Protein AF-A0A3D5PN15-F1 (afdb_monomer)

Secondary structure (DSSP, 8-state):
-EETTGGG-SSEEP---TTT---S-S-STTEEPPP-TTT---S--EE-----TT------TTS-B------SSSPP---------TT-B----SS--SS---S--PPTTPBPPTTTS------

Mean predicted aligned error: 7.65 Å

Structure (mmCIF, N/CA/C/O backbone):
data_AF-A0A3D5PN15-F1
#
_entry.id   AF-A0A3D5PN15-F1
#
loop_
_atom_site.group_PDB
_atom_site.id
_atom_site.type_symbol
_atom_site.label_atom_id
_atom_site.label_alt_id
_atom_site.label_comp_id
_atom_site.label_asym_id
_atom_site.label_entity_id
_atom_site.label_seq_id
_atom_site.pdbx_PDB_ins_code
_atom_site.Cartn_x
_atom_site.Cartn_y
_atom_site.Cartn_z
_atom_site.occupancy
_atom_site.B_iso_or_equiv
_atom_site.auth_seq_id
_atom_site.auth_comp_id
_atom_site.auth_asym_id
_atom_site.auth_atom_id
_atom_site.pdbx_PDB_model_num
ATOM 1 N N . ARG A 1 1 ? 6.879 -3.815 -10.569 1.00 88.50 1 ARG A N 1
ATOM 2 C CA . ARG A 1 1 ? 8.118 -4.488 -10.127 1.00 88.50 1 ARG A CA 1
ATOM 3 C C . ARG A 1 1 ? 8.008 -4.683 -8.638 1.00 88.50 1 ARG A C 1
ATOM 5 O O . A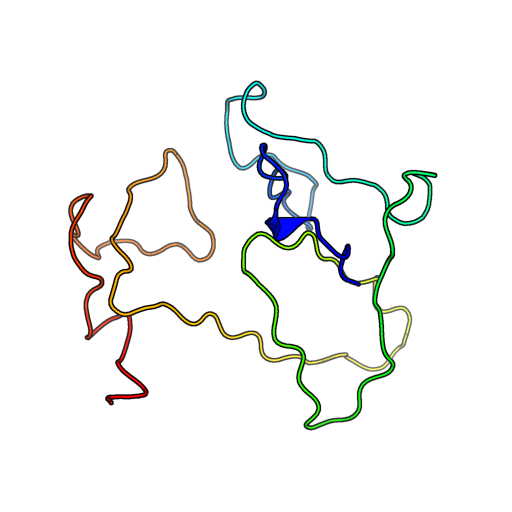RG A 1 1 ? 7.649 -3.724 -7.963 1.00 88.50 1 ARG A O 1
ATOM 12 N N . LEU A 1 2 ? 8.251 -5.894 -8.160 1.00 92.00 2 LEU A N 1
ATOM 13 C CA . LEU A 1 2 ? 8.190 -6.238 -6.746 1.00 92.00 2 LEU A CA 1
ATOM 14 C C . LEU A 1 2 ? 9.495 -6.908 -6.353 1.00 92.00 2 LEU A C 1
ATOM 16 O O . LEU A 1 2 ? 9.994 -7.755 -7.093 1.00 92.00 2 LEU A O 1
ATOM 20 N N . LEU A 1 3 ? 10.030 -6.537 -5.199 1.00 91.12 3 LEU A N 1
ATOM 21 C CA . LEU A 1 3 ? 11.214 -7.172 -4.650 1.00 91.12 3 LEU A CA 1
ATOM 22 C C . LEU A 1 3 ? 10.790 -8.378 -3.806 1.00 91.12 3 LEU A C 1
ATOM 24 O O . LEU A 1 3 ? 10.165 -8.231 -2.753 1.00 91.12 3 LEU A O 1
ATOM 28 N N . ALA A 1 4 ? 11.068 -9.589 -4.288 1.00 91.44 4 ALA A N 1
ATOM 29 C CA . ALA A 1 4 ? 10.626 -10.803 -3.615 1.00 91.44 4 ALA A CA 1
ATOM 30 C C . ALA A 1 4 ? 11.244 -10.907 -2.212 1.00 91.44 4 ALA A C 1
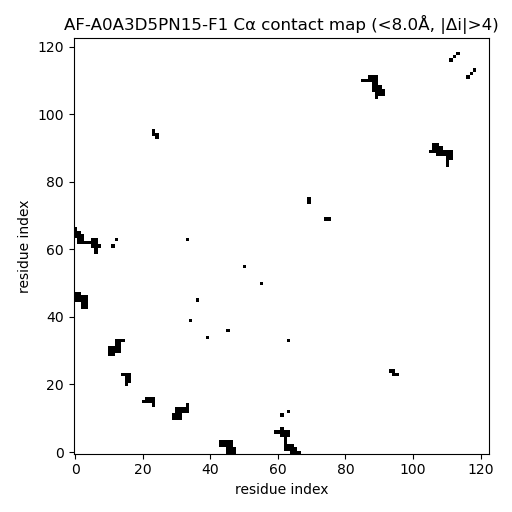ATOM 32 O O . ALA A 1 4 ? 12.449 -10.744 -2.040 1.00 91.44 4 ALA A O 1
ATOM 33 N N . GLY A 1 5 ? 10.406 -11.195 -1.213 1.00 91.00 5 GLY A N 1
ATOM 34 C CA . GLY A 1 5 ? 10.828 -11.369 0.181 1.00 91.00 5 GLY A CA 1
ATOM 35 C C . GLY A 1 5 ? 11.010 -10.076 0.981 1.00 91.00 5 GLY A C 1
ATOM 36 O O . GLY A 1 5 ? 11.153 -10.148 2.196 1.00 91.00 5 GLY A O 1
ATOM 37 N N . SER A 1 6 ? 10.930 -8.892 0.365 1.00 90.12 6 SER A N 1
ATOM 38 C CA . SER A 1 6 ? 11.218 -7.640 1.082 1.00 90.12 6 SER A CA 1
ATOM 39 C C . SER A 1 6 ? 10.216 -7.298 2.192 1.00 90.12 6 SER A C 1
ATOM 41 O O . SER A 1 6 ? 10.528 -6.537 3.097 1.00 90.12 6 SER A O 1
ATOM 43 N N . HIS A 1 7 ? 9.011 -7.869 2.153 1.00 92.25 7 HIS A N 1
ATOM 44 C CA . HIS A 1 7 ? 8.012 -7.724 3.217 1.00 92.25 7 HIS A CA 1
ATOM 45 C C . HIS A 1 7 ? 8.467 -8.327 4.559 1.00 92.25 7 HIS A C 1
ATOM 47 O O . HIS A 1 7 ? 7.881 -8.029 5.598 1.00 92.25 7 HIS A O 1
ATOM 53 N N . GLN A 1 8 ? 9.508 -9.168 4.539 1.00 91.75 8 GLN A N 1
ATOM 54 C CA . GLN A 1 8 ? 10.096 -9.806 5.718 1.00 91.75 8 GLN A CA 1
ATOM 55 C C . GLN A 1 8 ? 11.277 -9.021 6.299 1.00 91.75 8 GLN A C 1
ATOM 57 O O . GLN A 1 8 ? 11.808 -9.416 7.332 1.00 91.75 8 GLN A O 1
ATOM 62 N N . TRP A 1 9 ? 11.715 -7.935 5.653 1.00 88.69 9 TRP A N 1
ATOM 63 C CA . TRP A 1 9 ? 12.843 -7.141 6.137 1.00 88.69 9 TRP A CA 1
ATOM 64 C C . TRP A 1 9 ? 12.549 -6.521 7.502 1.00 88.69 9 TRP A C 1
ATOM 66 O O . TRP A 1 9 ? 11.427 -6.100 7.771 1.00 88.69 9 TRP A O 1
ATOM 76 N N . GLU A 1 10 ? 13.560 -6.454 8.368 1.00 87.06 10 GLU A N 1
ATOM 77 C CA . GLU A 1 10 ? 13.410 -5.909 9.723 1.00 87.06 10 GLU A CA 1
ATOM 78 C C . GLU A 1 10 ? 13.043 -4.424 9.698 1.00 87.06 10 GLU A C 1
ATOM 80 O O . GLU A 1 10 ? 12.126 -3.993 10.397 1.00 87.06 10 GLU A O 1
ATOM 85 N N . LYS A 1 11 ? 13.724 -3.654 8.842 1.00 84.00 11 LYS A N 1
ATOM 86 C CA . LYS A 1 11 ? 13.451 -2.233 8.634 1.00 84.00 11 LYS A CA 1
ATOM 87 C C . LYS A 1 11 ? 12.472 -2.024 7.489 1.00 84.00 11 LYS A C 1
ATOM 89 O O . LYS A 1 11 ? 12.520 -2.698 6.460 1.00 84.00 11 LYS A O 1
ATOM 94 N N . MET A 1 12 ? 11.583 -1.055 7.674 1.00 78.12 12 MET A N 1
ATOM 95 C CA . MET A 1 12 ? 10.694 -0.603 6.612 1.00 78.12 12 MET A CA 1
ATOM 96 C C . MET A 1 12 ? 11.473 0.262 5.619 1.00 78.12 12 MET A C 1
ATOM 98 O O . MET A 1 12 ? 12.388 0.997 5.990 1.00 78.12 12 MET A O 1
ATOM 102 N N . VAL A 1 13 ? 11.086 0.197 4.348 1.00 78.81 13 VAL A N 1
ATOM 103 C CA . VAL A 1 13 ? 11.635 1.084 3.317 1.00 78.81 13 VAL A CA 1
ATOM 104 C C . VAL A 1 13 ? 10.884 2.409 3.330 1.00 78.81 13 VAL A C 1
ATOM 106 O O . VAL A 1 13 ? 9.651 2.422 3.420 1.00 78.81 13 VAL A O 1
ATOM 109 N N . ARG A 1 14 ? 11.631 3.516 3.270 1.00 69.19 14 ARG A N 1
ATOM 110 C CA . ARG A 1 14 ? 11.080 4.875 3.333 1.00 69.19 14 ARG A CA 1
ATOM 111 C C . ARG A 1 14 ? 10.117 5.115 2.160 1.00 69.19 14 ARG A C 1
ATOM 113 O O . ARG A 1 14 ? 10.513 4.923 1.009 1.00 69.19 14 ARG A O 1
ATOM 120 N N . PRO A 1 15 ? 8.864 5.540 2.398 1.00 64.44 15 PRO A N 1
ATOM 121 C CA . PRO A 1 15 ? 8.001 5.992 1.316 1.00 64.44 15 PRO A CA 1
ATOM 122 C C . PRO A 1 15 ? 8.475 7.375 0.847 1.00 64.44 15 PRO A C 1
ATOM 124 O O . PRO A 1 15 ? 8.350 8.352 1.581 1.00 64.44 15 PRO A O 1
ATOM 127 N N . VAL A 1 16 ? 9.013 7.460 -0.368 1.00 61.47 16 VAL A N 1
ATOM 128 C CA . VAL A 1 16 ? 9.408 8.731 -1.002 1.00 61.47 16 VAL A CA 1
ATOM 129 C C . VAL A 1 16 ? 8.275 9.303 -1.857 1.00 61.47 16 VAL A C 1
ATOM 131 O O . VAL A 1 16 ? 7.473 8.561 -2.441 1.00 61.47 16 VAL A O 1
ATOM 134 N N . SER A 1 17 ? 8.183 10.633 -1.923 1.00 48.88 17 SER A N 1
ATOM 135 C CA . SER A 1 17 ? 7.300 11.330 -2.860 1.00 48.88 17 SER A CA 1
ATOM 136 C C . SER A 1 17 ? 7.808 11.152 -4.292 1.00 48.88 17 SER A C 1
ATOM 138 O O . SER A 1 17 ? 8.856 11.663 -4.663 1.00 48.88 17 SER A O 1
ATOM 140 N N . TRP A 1 18 ? 7.040 10.467 -5.141 1.00 48.50 18 TRP A N 1
ATOM 141 C CA . TRP A 1 18 ? 7.414 10.239 -6.545 1.00 48.50 18 TRP A CA 1
ATOM 142 C C . TRP A 1 18 ? 7.432 11.510 -7.417 1.00 48.50 18 TRP A C 1
ATOM 144 O O . TRP A 1 18 ? 7.872 11.437 -8.563 1.00 48.50 18 TRP A O 1
ATOM 154 N N . SER A 1 19 ? 6.907 12.649 -6.945 1.00 42.94 19 SER A N 1
ATOM 155 C CA . SER A 1 19 ? 6.838 13.888 -7.739 1.00 42.94 19 SER A CA 1
ATOM 156 C C . SER A 1 19 ? 8.087 14.760 -7.649 1.00 42.94 19 SER A C 1
ATOM 158 O O . SER A 1 19 ? 8.359 15.508 -8.584 1.00 42.94 19 SER A O 1
ATOM 160 N N . ASP A 1 20 ? 8.815 14.694 -6.539 1.00 45.78 20 ASP A N 1
ATOM 161 C CA . ASP A 1 20 ? 9.906 15.624 -6.226 1.00 45.78 20 ASP A CA 1
ATOM 162 C C . ASP A 1 20 ? 10.947 15.055 -5.252 1.00 45.78 20 ASP A C 1
ATOM 164 O O . ASP A 1 20 ? 11.818 15.799 -4.812 1.00 45.78 20 ASP A O 1
ATOM 168 N N . ASP A 1 21 ? 10.858 13.763 -4.914 1.00 50.88 21 ASP A N 1
ATOM 169 C CA . ASP A 1 21 ? 11.720 13.094 -3.930 1.00 50.88 21 ASP A CA 1
ATOM 170 C C . ASP A 1 21 ? 11.699 13.775 -2.547 1.00 50.88 21 ASP A C 1
ATOM 172 O O . ASP A 1 21 ? 12.613 13.619 -1.743 1.00 50.88 21 ASP A O 1
ATOM 176 N N . SER A 1 22 ? 10.646 14.558 -2.262 1.00 48.09 22 SER A N 1
ATOM 177 C CA . SER A 1 22 ? 10.509 15.263 -0.992 1.00 48.09 22 SER A CA 1
ATOM 178 C C . SER A 1 22 ? 10.072 14.331 0.138 1.00 48.09 22 SER A C 1
ATOM 180 O O . SER A 1 22 ? 9.317 13.364 -0.038 1.00 48.09 22 SER A O 1
ATOM 182 N N . ASP A 1 23 ? 10.574 14.653 1.323 1.00 51.97 23 ASP A N 1
ATOM 183 C CA . ASP A 1 23 ? 10.475 13.832 2.517 1.00 51.97 23 ASP A CA 1
ATOM 184 C C . ASP A 1 23 ? 9.100 13.921 3.192 1.00 51.97 23 ASP A C 1
ATOM 186 O O . ASP A 1 23 ? 8.570 15.004 3.436 1.00 51.97 23 ASP A O 1
ATOM 190 N N . PHE A 1 24 ? 8.534 12.766 3.564 1.00 50.94 24 PHE A N 1
ATOM 191 C CA . PHE A 1 24 ? 7.303 12.698 4.369 1.00 50.94 24 PHE A CA 1
ATOM 192 C C . PHE A 1 24 ? 7.551 12.657 5.889 1.00 50.94 24 PHE A C 1
ATOM 194 O O . PHE A 1 24 ? 6.609 12.884 6.650 1.00 50.94 24 PHE A O 1
ATOM 201 N N . TYR A 1 25 ? 8.774 12.351 6.347 1.00 52.28 25 TYR A N 1
ATOM 202 C CA . TYR A 1 25 ? 9.083 12.089 7.762 1.00 52.28 25 TYR A CA 1
ATOM 203 C C . TYR A 1 25 ? 10.466 12.635 8.171 1.00 52.28 25 TYR A C 1
ATOM 205 O O . TYR A 1 25 ? 11.438 12.419 7.447 1.00 52.28 25 TYR A O 1
ATOM 213 N N . ASP A 1 26 ? 10.525 13.274 9.349 1.00 50.81 26 ASP A N 1
ATOM 214 C CA . ASP A 1 26 ? 11.661 14.029 9.931 1.00 50.81 26 ASP A CA 1
ATOM 215 C C . ASP A 1 26 ? 12.788 13.174 10.561 1.00 50.81 26 ASP A C 1
ATOM 217 O O . ASP A 1 26 ? 13.756 13.728 11.077 1.00 50.81 26 ASP A O 1
ATOM 221 N N . SER A 1 27 ? 12.684 11.838 10.584 1.00 53.66 27 SER A N 1
ATOM 222 C CA . SER A 1 27 ? 13.678 10.977 11.250 1.00 53.66 27 SER A CA 1
ATOM 223 C C . SER A 1 27 ? 14.287 9.926 10.318 1.00 53.66 27 SER A C 1
ATOM 225 O O . SER A 1 27 ? 13.597 9.033 9.824 1.00 53.66 27 SER A O 1
ATOM 227 N N . ASP A 1 28 ? 15.606 10.011 10.125 1.00 53.91 28 ASP A N 1
ATOM 228 C CA . ASP A 1 28 ? 16.399 9.136 9.246 1.00 53.91 28 ASP A CA 1
ATOM 229 C C . ASP A 1 28 ? 16.762 7.769 9.869 1.00 53.91 28 ASP A C 1
ATOM 231 O O . ASP A 1 28 ? 17.167 6.854 9.157 1.00 53.91 28 ASP A O 1
ATOM 235 N N . GLU A 1 29 ? 16.618 7.578 11.187 1.00 55.38 29 GLU A N 1
ATOM 236 C CA . GLU A 1 29 ? 17.188 6.398 11.874 1.00 55.38 29 GLU A CA 1
ATOM 237 C C . GLU A 1 29 ? 16.409 5.076 11.663 1.00 55.38 29 GLU A C 1
ATOM 239 O O . GLU A 1 29 ? 16.994 3.981 11.711 1.00 55.38 29 GLU A O 1
ATOM 244 N N . ASP A 1 30 ? 15.113 5.152 11.348 1.00 60.88 30 ASP A N 1
ATOM 245 C CA . ASP A 1 30 ? 14.214 3.984 11.313 1.00 60.88 30 ASP A CA 1
ATOM 246 C C . ASP A 1 30 ? 13.985 3.384 9.917 1.00 60.88 30 ASP A C 1
ATOM 248 O O . ASP A 1 30 ? 13.355 2.329 9.790 1.00 60.88 30 ASP A O 1
ATOM 252 N N . TRP A 1 31 ? 14.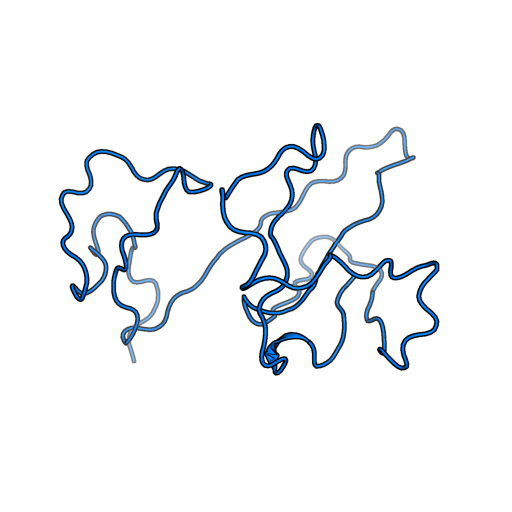495 4.020 8.861 1.00 66.75 31 TRP A N 1
ATOM 253 C CA . TRP A 1 31 ? 14.149 3.664 7.485 1.00 66.75 31 TRP A CA 1
ATOM 254 C C . TRP A 1 31 ? 15.353 3.187 6.682 1.00 66.75 31 TRP A C 1
ATOM 256 O O . TRP A 1 31 ? 16.458 3.711 6.793 1.00 66.75 31 TRP A O 1
ATOM 266 N N . SER A 1 32 ? 15.130 2.189 5.831 1.00 71.00 32 SER A N 1
ATOM 267 C CA . SER A 1 32 ? 16.075 1.845 4.769 1.00 71.00 32 SER A CA 1
ATOM 268 C C . SER A 1 32 ? 15.801 2.697 3.531 1.00 71.00 32 SER A C 1
ATOM 270 O O . SER A 1 32 ? 14.640 2.997 3.223 1.00 71.00 32 SER A O 1
ATOM 272 N N . SER A 1 33 ? 16.864 3.064 2.811 1.00 70.50 33 SER A N 1
ATOM 273 C CA . SER A 1 33 ? 16.756 3.703 1.499 1.00 70.50 33 SER A CA 1
ATOM 274 C C . SER A 1 33 ? 15.978 2.814 0.530 1.00 70.50 33 SER A C 1
ATOM 276 O O . SER A 1 33 ? 15.958 1.587 0.660 1.00 70.50 33 SER A O 1
ATOM 278 N N . VAL A 1 34 ? 15.316 3.441 -0.443 1.00 71.62 34 VAL A N 1
ATOM 279 C CA . VAL A 1 34 ? 14.676 2.711 -1.538 1.00 71.62 34 VAL A CA 1
ATOM 280 C C . VAL A 1 34 ? 15.785 2.056 -2.367 1.00 7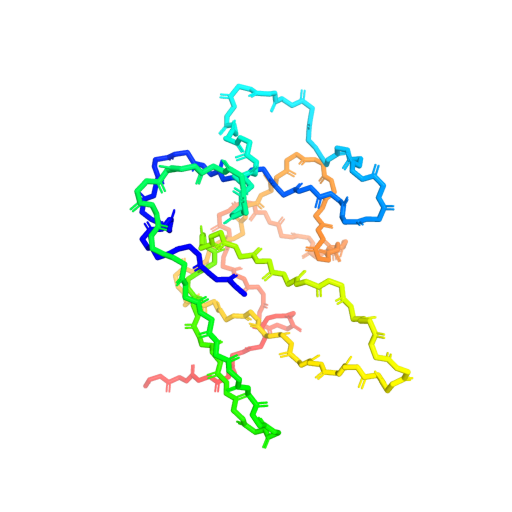1.62 34 VAL A C 1
ATOM 282 O O . VAL A 1 34 ? 16.609 2.786 -2.916 1.00 71.62 34 VAL A O 1
ATOM 285 N N . PRO A 1 35 ? 15.844 0.714 -2.456 1.00 73.00 35 PRO A N 1
ATOM 286 C CA . PRO A 1 35 ? 16.838 0.043 -3.286 1.00 73.00 35 PRO A CA 1
ATOM 287 C C . PRO A 1 35 ? 16.611 0.411 -4.748 1.00 73.00 35 PRO A C 1
ATOM 289 O O . PRO A 1 35 ? 15.457 0.432 -5.192 1.00 73.00 35 PRO A O 1
ATOM 292 N N . ASP A 1 36 ? 17.682 0.642 -5.502 1.00 74.50 36 ASP A N 1
ATOM 293 C CA . ASP A 1 36 ? 17.562 0.805 -6.947 1.00 74.50 36 ASP A CA 1
ATOM 294 C C . ASP A 1 36 ? 17.545 -0.583 -7.602 1.00 74.50 36 ASP A C 1
ATOM 296 O O . ASP A 1 36 ? 18.578 -1.249 -7.683 1.00 74.50 36 ASP A O 1
ATOM 300 N N . PRO A 1 37 ? 16.392 -1.047 -8.112 1.00 68.94 37 PRO A N 1
ATOM 301 C CA . PRO A 1 37 ? 16.286 -2.378 -8.691 1.00 68.94 37 PRO A CA 1
ATOM 302 C C . PRO A 1 37 ? 17.102 -2.557 -9.985 1.00 68.94 37 PRO A C 1
ATOM 304 O O . PRO A 1 37 ? 17.174 -3.680 -10.481 1.00 68.94 37 PRO A O 1
ATOM 307 N N . ASP A 1 38 ? 17.644 -1.485 -10.572 1.00 70.00 38 ASP A N 1
ATOM 308 C CA . ASP A 1 38 ? 18.445 -1.522 -11.800 1.00 70.00 38 ASP A CA 1
ATOM 309 C C . ASP A 1 38 ? 19.958 -1.346 -11.556 1.00 70.00 38 ASP A C 1
ATOM 311 O O . ASP A 1 38 ? 20.742 -1.735 -12.424 1.00 70.00 38 ASP A O 1
ATOM 315 N N . SER A 1 39 ? 20.384 -0.815 -10.401 1.00 67.69 39 SER A N 1
ATOM 316 C CA . SER A 1 39 ? 21.809 -0.610 -10.073 1.00 67.69 39 SER A CA 1
ATOM 317 C C . SER A 1 39 ? 22.305 -1.380 -8.848 1.00 67.69 39 SER A C 1
ATOM 319 O O . SER A 1 39 ? 23.490 -1.719 -8.785 1.00 67.69 39 SER A O 1
ATOM 321 N N . ASP A 1 40 ? 21.423 -1.740 -7.911 1.00 61.31 40 ASP A N 1
ATOM 322 C CA . ASP A 1 40 ? 21.809 -2.558 -6.771 1.00 61.31 40 ASP A CA 1
ATOM 323 C C . ASP A 1 40 ? 21.894 -4.029 -7.181 1.00 61.31 40 ASP A C 1
ATOM 325 O O . ASP A 1 40 ? 20.895 -4.742 -7.281 1.00 61.31 40 ASP A O 1
ATOM 329 N N . HIS A 1 41 ? 23.125 -4.534 -7.285 1.00 51.50 41 HIS A N 1
ATOM 330 C CA . HIS A 1 41 ? 23.463 -5.964 -7.328 1.00 51.50 41 HIS A CA 1
ATOM 331 C C . HIS A 1 41 ? 23.098 -6.724 -6.035 1.00 51.50 41 HIS A C 1
ATOM 333 O O . HIS A 1 41 ? 23.664 -7.780 -5.744 1.00 51.50 41 HIS A O 1
ATOM 339 N N . THR A 1 42 ? 22.175 -6.200 -5.224 1.00 55.47 42 THR A N 1
ATOM 340 C CA . THR A 1 42 ? 21.609 -6.959 -4.112 1.00 55.47 42 THR A CA 1
ATOM 341 C C . THR A 1 42 ? 21.027 -8.254 -4.680 1.00 55.47 42 THR A C 1
ATOM 343 O O . THR A 1 42 ? 20.427 -8.254 -5.752 1.00 55.47 42 THR A O 1
ATOM 346 N N . ASN A 1 43 ? 21.206 -9.379 -3.981 1.00 58.06 43 ASN A N 1
ATOM 347 C CA . ASN A 1 43 ? 20.708 -10.721 -4.350 1.00 58.06 43 ASN A CA 1
ATOM 348 C C . ASN A 1 43 ? 19.164 -10.821 -4.417 1.00 58.06 43 ASN A C 1
ATOM 350 O O . ASN A 1 43 ? 18.568 -11.884 -4.236 1.00 58.06 43 ASN A O 1
ATOM 354 N N . SER A 1 44 ? 18.491 -9.700 -4.617 1.00 72.38 44 SER A N 1
ATOM 355 C CA . SER A 1 44 ? 17.067 -9.523 -4.513 1.00 72.38 44 SER A CA 1
ATOM 356 C C . SER A 1 44 ? 16.411 -9.911 -5.833 1.00 72.38 44 SER A C 1
ATOM 358 O O . SER A 1 44 ? 16.607 -9.288 -6.875 1.00 72.38 44 SER A O 1
ATOM 360 N N . ARG A 1 45 ? 15.590 -10.960 -5.799 1.00 87.50 45 ARG A N 1
ATOM 361 C CA . ARG A 1 45 ? 14.835 -11.409 -6.970 1.00 87.50 45 ARG A CA 1
ATOM 362 C C . ARG A 1 45 ? 13.708 -10.423 -7.275 1.00 87.50 45 ARG A C 1
ATOM 364 O O . ARG A 1 45 ? 12.758 -10.302 -6.503 1.00 87.50 45 ARG A O 1
ATOM 371 N N . ILE A 1 46 ? 13.779 -9.768 -8.430 1.00 89.94 46 ILE A N 1
ATOM 372 C CA . ILE A 1 46 ? 12.719 -8.879 -8.917 1.00 89.94 46 ILE A CA 1
ATOM 373 C C . ILE A 1 46 ? 11.660 -9.702 -9.648 1.00 89.94 46 ILE A C 1
ATOM 375 O O . ILE A 1 46 ? 11.973 -10.512 -10.519 1.00 89.94 46 ILE A O 1
ATOM 379 N N . LEU A 1 47 ? 10.397 -9.473 -9.298 1.00 92.19 47 LEU A N 1
ATOM 380 C CA . LEU A 1 47 ? 9.238 -10.039 -9.974 1.00 92.19 47 LEU A CA 1
ATOM 381 C C . LEU A 1 47 ? 8.511 -8.955 -10.777 1.00 92.19 47 LEU A C 1
ATOM 383 O O . LEU A 1 47 ? 8.194 -7.868 -10.273 1.00 92.19 47 LEU A O 1
ATOM 387 N N . GLU A 1 48 ? 8.251 -9.256 -12.044 1.00 92.81 48 GLU A N 1
ATOM 388 C CA . GLU A 1 48 ? 7.481 -8.425 -12.960 1.00 92.81 48 GLU A CA 1
ATOM 389 C C . GLU A 1 48 ? 6.819 -9.283 -14.040 1.00 92.81 48 GLU A C 1
ATOM 391 O O . GLU A 1 48 ? 7.339 -10.333 -14.414 1.00 92.81 48 GLU A O 1
ATOM 396 N N . TRP A 1 49 ? 5.666 -8.827 -14.525 1.00 93.00 49 TRP A N 1
ATOM 397 C CA . TRP A 1 49 ? 4.863 -9.529 -15.519 1.00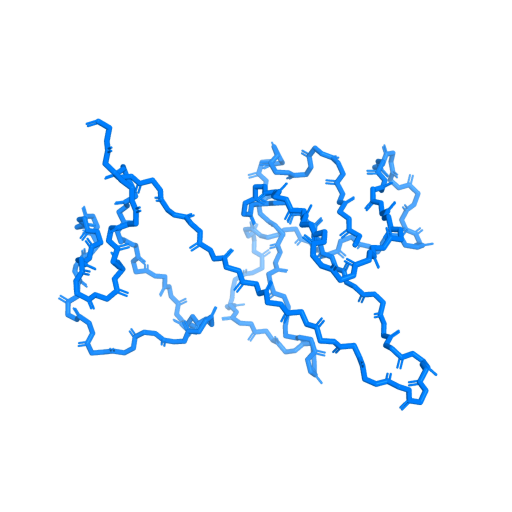 93.00 49 TRP A CA 1
ATOM 398 C C . TRP A 1 49 ? 4.308 -8.533 -16.533 1.00 93.00 49 TRP A C 1
ATOM 400 O O . TRP A 1 49 ? 4.001 -7.388 -16.183 1.00 93.00 49 TRP A O 1
ATOM 410 N N . ALA A 1 50 ? 4.157 -8.984 -17.778 1.00 93.31 50 ALA A N 1
ATOM 411 C CA . ALA A 1 50 ? 3.226 -8.354 -18.701 1.00 93.31 50 ALA A CA 1
ATOM 412 C C . ALA A 1 50 ? 1.805 -8.650 -18.204 1.00 93.31 50 ALA A C 1
ATOM 414 O O . ALA A 1 50 ? 1.522 -9.785 -17.831 1.00 93.31 50 ALA A O 1
ATOM 415 N N . MET A 1 51 ? 0.956 -7.626 -18.149 1.00 93.81 51 MET A N 1
ATOM 416 C CA . MET A 1 51 ? -0.406 -7.736 -17.624 1.00 93.81 51 MET A CA 1
ATOM 417 C C . MET A 1 51 ? -1.419 -7.347 -18.691 1.00 93.81 51 MET A C 1
ATOM 419 O O . MET A 1 51 ? -1.228 -6.342 -19.384 1.00 93.81 51 MET A O 1
ATOM 423 N N . GLU A 1 52 ? -2.506 -8.104 -18.772 1.00 95.50 52 GLU A N 1
ATOM 424 C CA . GLU A 1 52 ? -3.667 -7.807 -19.604 1.00 95.50 52 GLU A CA 1
ATOM 425 C C . GLU A 1 52 ? -4.788 -7.144 -18.780 1.00 95.50 52 GLU A C 1
ATOM 427 O O . GLU A 1 52 ? -4.811 -7.233 -17.547 1.00 95.50 52 GLU A O 1
ATOM 432 N N . PRO A 1 53 ? -5.735 -6.425 -19.415 1.00 95.69 53 PRO A N 1
ATOM 433 C CA . PRO A 1 53 ? -6.897 -5.893 -18.711 1.00 95.69 53 PRO A CA 1
ATOM 434 C C . PRO A 1 53 ? -7.690 -7.001 -18.002 1.00 95.69 53 PRO A C 1
ATOM 436 O O . PRO A 1 53 ? -8.243 -7.884 -18.649 1.00 95.69 53 PRO A O 1
ATOM 439 N N . GLY A 1 54 ? -7.786 -6.911 -16.675 1.00 96.19 54 GLY A N 1
ATOM 440 C CA . GLY A 1 54 ? -8.453 -7.909 -15.830 1.00 96.19 54 GLY A CA 1
ATOM 441 C C . GLY A 1 54 ? -7.486 -8.710 -14.959 1.00 96.19 54 GLY A C 1
ATOM 442 O O . GLY A 1 54 ? -7.901 -9.206 -13.912 1.00 96.19 54 GLY A O 1
ATOM 443 N N . ASP A 1 55 ? -6.202 -8.755 -15.320 1.00 97.38 55 ASP A N 1
ATOM 444 C CA . ASP A 1 55 ? -5.180 -9.356 -14.473 1.00 97.38 55 ASP A CA 1
ATOM 445 C C . ASP A 1 55 ? -4.969 -8.538 -13.197 1.00 97.38 55 ASP A C 1
ATOM 447 O O . ASP A 1 55 ? -5.057 -7.304 -13.177 1.00 97.38 55 ASP A O 1
ATOM 451 N N . LEU A 1 56 ? -4.619 -9.241 -12.122 1.00 96.56 56 LEU A N 1
ATOM 452 C CA . LEU A 1 56 ? -4.338 -8.649 -10.824 1.00 96.56 56 LEU A CA 1
ATOM 453 C C . LEU A 1 56 ? -3.073 -9.240 -10.202 1.00 96.56 56 LEU A C 1
ATOM 455 O O . LEU A 1 56 ? -2.730 -10.402 -10.405 1.00 96.56 56 LEU A O 1
ATOM 459 N N . VAL A 1 57 ? -2.387 -8.416 -9.413 1.00 95.81 57 VAL A N 1
ATOM 460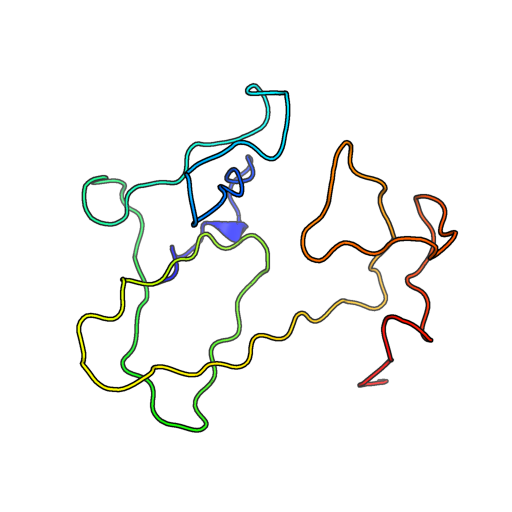 C CA . VAL A 1 57 ? -1.290 -8.844 -8.542 1.00 95.81 57 VAL A CA 1
ATOM 461 C C . VAL A 1 57 ? -1.664 -8.452 -7.123 1.00 95.81 57 VAL A C 1
ATOM 463 O O . VAL A 1 57 ? -1.884 -7.274 -6.842 1.00 95.81 57 VAL A O 1
ATOM 466 N N . LEU A 1 58 ? -1.726 -9.442 -6.234 1.00 95.75 58 LEU A N 1
ATOM 467 C CA . LEU A 1 58 ? -1.877 -9.235 -4.797 1.00 95.75 58 LEU A CA 1
ATOM 468 C C . LEU A 1 58 ? -0.509 -9.397 -4.141 1.00 95.75 58 LEU A C 1
ATOM 470 O O . LEU A 1 58 ? 0.225 -10.338 -4.442 1.00 95.75 58 LEU A O 1
ATOM 474 N N . PHE A 1 59 ? -0.168 -8.478 -3.247 1.00 95.62 59 PHE A N 1
ATOM 475 C CA . PHE A 1 59 ? 1.096 -8.502 -2.527 1.00 95.62 59 PHE A CA 1
ATOM 476 C C . PHE A 1 59 ? 0.948 -7.861 -1.145 1.00 95.62 59 PHE A C 1
ATOM 478 O O . PHE A 1 59 ? 0.025 -7.082 -0.905 1.00 95.62 59 PHE A O 1
ATOM 485 N N . ASP A 1 60 ? 1.863 -8.204 -0.240 1.00 94.44 60 ASP A N 1
ATOM 486 C CA . ASP A 1 60 ? 1.883 -7.679 1.125 1.00 94.44 60 ASP A CA 1
ATOM 487 C C . ASP A 1 60 ? 2.233 -6.183 1.139 1.00 94.44 60 ASP A C 1
ATOM 489 O O . ASP A 1 60 ? 3.135 -5.758 0.413 1.00 94.44 60 ASP A O 1
ATOM 493 N N . TYR A 1 61 ? 1.575 -5.398 1.997 1.00 90.12 61 TYR A N 1
ATOM 494 C CA . TYR A 1 61 ? 1.774 -3.947 2.117 1.00 90.12 61 TYR A CA 1
ATOM 495 C C . TYR A 1 61 ? 3.244 -3.527 2.300 1.00 90.12 61 TYR A C 1
ATOM 497 O O . TYR A 1 61 ? 3.644 -2.471 1.814 1.00 90.12 61 TYR A O 1
ATOM 505 N N . ARG A 1 62 ? 4.062 -4.347 2.971 1.00 90.12 62 ARG A N 1
ATOM 506 C CA . ARG A 1 62 ? 5.488 -4.088 3.232 1.00 90.12 62 ARG A CA 1
ATOM 507 C C . ARG A 1 62 ? 6.393 -4.443 2.050 1.00 90.12 62 ARG A C 1
ATOM 509 O O . ARG A 1 62 ? 7.606 -4.261 2.123 1.00 90.12 62 ARG A O 1
ATOM 516 N N . THR A 1 63 ? 5.840 -4.982 0.967 1.00 92.12 63 THR A N 1
ATOM 517 C CA . THR A 1 63 ? 6.627 -5.334 -0.217 1.00 92.12 63 THR A CA 1
ATOM 518 C C . THR A 1 63 ? 7.118 -4.061 -0.892 1.00 92.12 63 THR A C 1
ATOM 520 O O . THR A 1 63 ? 6.331 -3.178 -1.230 1.00 92.12 63 THR A O 1
ATOM 523 N N . VAL A 1 64 ? 8.420 -3.982 -1.141 1.00 89.31 64 VAL A N 1
ATOM 524 C CA . VAL A 1 64 ? 9.052 -2.908 -1.895 1.00 89.31 64 VAL A CA 1
ATOM 525 C C . VAL A 1 64 ? 8.636 -3.091 -3.338 1.00 89.31 64 VAL A C 1
ATOM 527 O O . VAL A 1 64 ? 8.844 -4.149 -3.942 1.00 89.31 64 VAL A O 1
ATOM 530 N N . HIS A 1 65 ? 7.996 -2.069 -3.883 1.00 90.00 65 HIS A N 1
ATOM 531 C CA . HIS A 1 65 ? 7.459 -2.123 -5.224 1.00 90.00 65 HIS A CA 1
ATOM 532 C C . HIS A 1 65 ? 7.542 -0.763 -5.899 1.00 90.00 65 HIS A C 1
ATOM 534 O O . HIS A 1 65 ? 7.513 0.289 -5.268 1.00 90.00 65 HIS A O 1
ATOM 540 N N . GLY A 1 66 ? 7.626 -0.812 -7.220 1.00 87.81 66 GLY A N 1
ATOM 541 C CA . GLY A 1 66 ? 7.698 0.367 -8.063 1.00 87.81 66 GLY A CA 1
ATOM 542 C C . GLY A 1 66 ? 7.281 0.046 -9.488 1.00 87.81 66 GLY A C 1
ATOM 543 O O . GLY A 1 66 ? 7.155 -1.120 -9.893 1.00 87.81 66 GLY A O 1
ATOM 544 N N . ALA A 1 67 ? 7.060 1.093 -10.271 1.00 86.88 67 ALA A N 1
ATOM 545 C CA . ALA A 1 67 ? 6.738 0.984 -11.682 1.00 86.88 67 ALA A CA 1
ATOM 546 C C . ALA A 1 67 ? 7.645 1.905 -12.494 1.00 86.88 67 ALA A C 1
ATOM 548 O O . ALA A 1 67 ? 7.918 3.027 -12.082 1.00 86.88 67 ALA A O 1
ATOM 549 N N . ARG A 1 68 ? 8.067 1.442 -13.675 1.00 85.81 68 ARG A N 1
ATOM 550 C CA . ARG A 1 68 ? 8.769 2.298 -14.636 1.00 85.81 68 ARG A CA 1
ATOM 551 C C . ARG A 1 68 ? 7.828 3.393 -15.146 1.00 85.81 68 ARG A C 1
ATOM 553 O O . ARG A 1 68 ? 6.608 3.180 -15.217 1.00 85.81 68 ARG A O 1
ATOM 560 N N . GLY A 1 69 ? 8.409 4.531 -15.525 1.00 87.12 69 GLY A N 1
ATOM 561 C CA . GLY A 1 69 ? 7.704 5.598 -16.230 1.00 87.12 69 GLY A CA 1
ATOM 562 C C . GLY A 1 69 ? 7.058 5.082 -17.519 1.00 87.12 69 GLY A C 1
ATOM 563 O O . GLY A 1 69 ? 7.573 4.173 -18.171 1.00 87.12 69 GLY A O 1
ATOM 564 N N . ASN A 1 70 ? 5.900 5.637 -17.875 1.00 89.75 70 ASN A N 1
ATOM 565 C CA . ASN A 1 70 ? 5.220 5.274 -19.113 1.00 89.75 70 ASN A CA 1
ATOM 566 C C . ASN A 1 70 ? 5.801 6.079 -20.282 1.00 89.75 70 ASN A C 1
ATOM 568 O O . ASN A 1 70 ? 5.506 7.263 -20.409 1.00 89.75 70 ASN A O 1
ATOM 572 N N . LEU A 1 71 ? 6.598 5.428 -21.130 1.00 91.12 71 LEU A N 1
ATOM 573 C CA . LEU A 1 71 ? 7.210 6.048 -22.313 1.00 91.12 71 LEU A CA 1
ATOM 574 C C . LEU A 1 71 ? 6.305 6.008 -23.557 1.00 91.12 71 LEU A C 1
ATOM 576 O O . LEU A 1 71 ? 6.654 6.562 -24.596 1.00 91.12 71 LEU A O 1
ATOM 580 N N . ASN A 1 72 ? 5.145 5.353 -23.470 1.00 90.25 72 ASN A N 1
ATOM 581 C CA . ASN A 1 72 ? 4.208 5.245 -24.583 1.00 90.25 72 ASN A CA 1
ATOM 582 C C . ASN A 1 72 ? 3.284 6.468 -24.660 1.00 90.25 72 ASN A C 1
ATOM 584 O O . ASN A 1 72 ? 2.877 7.020 -23.640 1.00 90.25 72 ASN A O 1
ATOM 588 N N . ALA A 1 73 ? 2.844 6.812 -25.875 1.00 93.00 73 ALA A N 1
ATOM 589 C CA . ALA A 1 73 ? 1.832 7.854 -26.093 1.00 93.00 73 ALA A CA 1
ATOM 590 C C . ALA A 1 73 ? 0.451 7.488 -25.505 1.00 93.00 73 ALA A C 1
ATOM 592 O O . ALA A 1 73 ? -0.367 8.358 -25.208 1.00 93.00 73 ALA A O 1
ATOM 593 N N . SER A 1 74 ? 0.186 6.190 -25.327 1.00 93.81 74 SER A N 1
ATOM 594 C CA . SER A 1 74 ? -1.054 5.689 -24.729 1.00 93.81 74 SER A CA 1
ATOM 595 C C . SER A 1 74 ? -0.992 5.716 -23.203 1.00 93.81 74 SER A C 1
ATOM 597 O O . SER A 1 74 ? 0.035 5.408 -22.599 1.00 93.81 74 SER A O 1
ATOM 599 N N . ARG A 1 75 ? -2.115 6.043 -22.556 1.00 92.25 75 ARG A N 1
ATOM 600 C CA . ARG A 1 75 ? -2.212 6.080 -21.089 1.00 92.25 75 ARG A CA 1
ATOM 601 C C . ARG A 1 75 ? -2.271 4.671 -20.499 1.00 92.25 75 ARG A C 1
ATOM 603 O O . ARG A 1 75 ? -3.106 3.871 -20.907 1.00 92.25 75 ARG A O 1
ATOM 610 N N . ARG A 1 76 ? -1.487 4.423 -19.447 1.00 91.88 76 ARG A N 1
ATOM 611 C CA . ARG A 1 76 ? -1.673 3.273 -18.550 1.00 91.88 76 ARG A CA 1
ATOM 612 C C . ARG A 1 76 ? -2.660 3.638 -17.440 1.00 91.88 76 ARG A C 1
ATOM 614 O O . ARG A 1 76 ? -2.473 4.649 -16.766 1.00 91.88 76 ARG A O 1
ATOM 621 N N . ARG A 1 77 ? -3.686 2.813 -17.229 1.00 93.12 77 ARG A N 1
ATOM 622 C CA . ARG A 1 77 ? -4.639 2.937 -16.114 1.00 93.12 77 ARG A CA 1
ATOM 623 C C . ARG A 1 77 ? -4.545 1.693 -15.239 1.00 93.12 77 ARG A C 1
ATOM 625 O O . ARG A 1 77 ? -4.428 0.596 -15.767 1.00 93.12 77 ARG A O 1
ATOM 632 N N . ALA A 1 78 ? -4.590 1.880 -13.927 1.00 93.62 78 ALA A N 1
ATOM 633 C CA . ALA A 1 78 ? -4.621 0.800 -12.949 1.00 93.62 78 ALA A CA 1
ATOM 634 C C . ALA A 1 78 ? -5.543 1.198 -11.793 1.00 93.62 78 ALA A C 1
ATOM 636 O O . ALA A 1 78 ? -5.631 2.381 -11.456 1.00 93.62 78 ALA A O 1
ATOM 637 N N . LEU A 1 79 ? -6.206 0.209 -11.196 1.00 94.44 79 LEU A N 1
ATOM 638 C CA . LEU A 1 79 ? -6.919 0.346 -9.931 1.00 94.44 79 LEU A CA 1
ATOM 639 C C . LEU A 1 79 ? -6.058 -0.297 -8.842 1.00 94.44 79 LEU A C 1
ATOM 641 O O . LEU A 1 79 ? -5.639 -1.440 -8.991 1.00 94.44 79 LEU A O 1
ATOM 645 N N . SER A 1 80 ? -5.791 0.438 -7.766 1.00 92.50 80 SER A N 1
ATOM 646 C CA . SER A 1 80 ? -5.086 -0.086 -6.595 1.00 92.50 80 SER A CA 1
ATOM 647 C C . SER A 1 80 ? -6.029 -0.061 -5.404 1.00 92.50 80 SER A C 1
ATOM 649 O O . SER A 1 80 ? -6.608 0.981 -5.096 1.00 92.50 80 SER A O 1
ATOM 651 N N . LEU A 1 81 ? 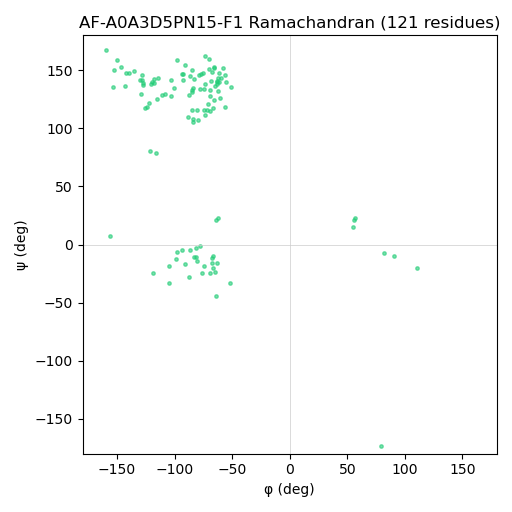-6.197 -1.215 -4.763 1.00 93.31 81 LEU A N 1
ATOM 652 C CA . LEU A 1 81 ? -7.055 -1.400 -3.599 1.00 93.31 81 LEU A CA 1
ATOM 653 C C . LEU A 1 81 ? -6.197 -1.869 -2.427 1.00 93.31 81 LEU A C 1
ATOM 655 O O . LEU A 1 81 ? -5.312 -2.706 -2.597 1.00 93.31 81 LEU A O 1
ATOM 659 N N . ARG A 1 82 ? -6.476 -1.349 -1.232 1.00 92.75 82 ARG A N 1
ATOM 660 C CA . ARG A 1 82 ? -5.841 -1.782 0.017 1.00 92.75 82 ARG A CA 1
ATOM 661 C C . ARG A 1 82 ? -6.882 -2.498 0.863 1.00 92.75 82 ARG A C 1
ATOM 663 O O . ARG A 1 82 ? -7.965 -1.965 1.076 1.00 92.75 82 ARG A O 1
ATOM 670 N N . TRP A 1 83 ? -6.535 -3.696 1.309 1.00 93.38 83 TRP A N 1
ATOM 671 C CA . TRP A 1 83 ? -7.397 -4.574 2.090 1.00 93.38 83 TRP A CA 1
ATOM 672 C C . TRP A 1 83 ? -6.792 -4.723 3.479 1.00 93.38 83 TRP A C 1
ATOM 674 O O . TRP A 1 83 ? -5.569 -4.729 3.627 1.00 93.38 83 TRP A O 1
ATOM 684 N N . LEU A 1 84 ? -7.646 -4.792 4.491 1.00 93.25 84 LEU A N 1
ATOM 685 C CA . LEU A 1 84 ? -7.254 -4.786 5.895 1.00 93.25 84 LEU A CA 1
ATOM 686 C C . LEU A 1 84 ? -7.915 -5.979 6.579 1.00 93.25 84 LEU A C 1
ATOM 688 O O . LEU A 1 84 ? -9.058 -6.312 6.264 1.00 93.25 84 LEU A O 1
ATOM 692 N N . GLY A 1 85 ? -7.186 -6.619 7.491 1.00 93.06 85 GLY A N 1
ATOM 693 C CA . GLY A 1 85 ? -7.750 -7.639 8.368 1.00 93.06 85 GLY A CA 1
ATOM 694 C C . GLY A 1 85 ? -8.695 -7.027 9.402 1.00 93.06 85 GLY A C 1
ATOM 695 O O . GLY A 1 85 ? -8.621 -5.836 9.716 1.00 93.06 85 GLY A O 1
ATOM 696 N N . ASP A 1 86 ? -9.578 -7.848 9.962 1.00 91.50 86 ASP A N 1
ATOM 697 C CA . ASP A 1 86 ? -10.457 -7.480 11.081 1.00 91.50 86 ASP A CA 1
ATOM 698 C C . ASP A 1 86 ? -9.683 -7.241 12.399 1.00 91.50 86 ASP A C 1
ATOM 700 O O . ASP A 1 86 ? -10.172 -6.600 13.343 1.00 91.50 86 ASP A O 1
ATOM 704 N N . ASP A 1 87 ? -8.434 -7.698 12.443 1.00 93.56 87 ASP A N 1
ATOM 705 C CA . ASP A 1 87 ? -7.432 -7.462 13.476 1.00 93.56 87 ASP A CA 1
ATOM 706 C C . ASP A 1 87 ? -6.702 -6.112 13.341 1.00 93.56 87 ASP A C 1
ATOM 708 O O . ASP A 1 87 ? -6.061 -5.672 14.298 1.00 93.56 87 ASP A O 1
ATOM 712 N N . ALA A 1 88 ? -6.867 -5.387 12.228 1.00 94.31 88 ALA A N 1
ATOM 713 C CA . ALA A 1 88 ? -6.256 -4.076 12.039 1.00 94.31 88 ALA A CA 1
ATOM 714 C C . ALA A 1 88 ? -6.741 -3.065 13.091 1.00 94.31 88 ALA A C 1
ATOM 716 O O . ALA A 1 88 ? -7.923 -3.011 13.459 1.00 94.31 88 ALA A O 1
ATOM 717 N N . ARG A 1 89 ? -5.814 -2.239 13.583 1.00 95.25 89 ARG A N 1
ATOM 718 C CA . ARG A 1 89 ? -6.087 -1.152 14.531 1.00 95.25 89 ARG A CA 1
ATOM 719 C C . ARG A 1 89 ? -5.499 0.152 14.026 1.00 95.25 89 ARG A C 1
ATOM 721 O O . ARG A 1 89 ? -4.446 0.164 13.390 1.00 95.25 89 ARG A O 1
ATOM 728 N N . TYR A 1 90 ? -6.182 1.250 14.324 1.00 93.69 90 TYR A N 1
ATOM 729 C CA . TYR A 1 90 ? -5.699 2.581 14.002 1.00 93.69 90 TYR A CA 1
ATOM 730 C C . TYR A 1 90 ? -4.427 2.893 14.792 1.00 93.69 90 TYR A C 1
ATOM 732 O O . TYR A 1 90 ? -4.341 2.639 15.994 1.00 93.69 90 TYR A O 1
ATOM 740 N N . VAL A 1 91 ? -3.453 3.485 14.110 1.00 91.38 91 VAL A N 1
ATOM 741 C CA . VAL A 1 91 ? -2.252 4.052 14.715 1.00 91.38 91 VAL A CA 1
ATOM 742 C C . VAL A 1 91 ? -2.094 5.474 14.202 1.00 91.38 91 VAL A C 1
ATOM 744 O O . VAL A 1 91 ? -2.140 5.716 12.995 1.00 91.38 91 VAL A O 1
ATOM 747 N N . GLN A 1 92 ? -1.895 6.414 15.120 1.00 87.31 92 GLN A N 1
ATOM 748 C CA . GLN A 1 92 ? -1.551 7.779 14.757 1.00 87.31 92 GLN A CA 1
ATOM 749 C C . GLN A 1 92 ? -0.057 7.828 14.443 1.00 87.31 92 GLN A C 1
ATOM 751 O O . GLN A 1 92 ? 0.774 7.565 15.313 1.00 87.31 92 GLN A O 1
ATOM 756 N N . ARG A 1 93 ? 0.289 8.135 13.190 1.00 82.25 93 ARG A N 1
ATOM 757 C CA . ARG A 1 93 ? 1.679 8.391 12.799 1.00 82.25 93 ARG A CA 1
ATOM 758 C C . ARG A 1 93 ? 1.978 9.891 12.875 1.00 82.25 93 ARG A C 1
ATOM 760 O O . ARG A 1 93 ? 1.073 10.683 12.609 1.00 82.25 93 ARG A O 1
ATOM 767 N N . PRO A 1 94 ? 3.215 10.291 13.221 1.00 77.12 94 PRO A N 1
ATOM 768 C CA . PRO A 1 94 ? 3.645 11.676 13.070 1.00 77.12 94 PRO A CA 1
ATOM 769 C C . PRO A 1 94 ? 3.543 12.094 11.599 1.00 77.12 94 PRO A C 1
ATOM 771 O O . PRO A 1 94 ? 3.833 11.291 10.716 1.00 77.12 94 PRO A O 1
ATOM 774 N N . GLY A 1 95 ? 3.163 13.340 11.331 1.00 74.12 95 GLY A N 1
ATOM 775 C CA . GLY A 1 95 ? 3.114 13.877 9.970 1.00 74.12 95 GLY A CA 1
ATOM 776 C C . GLY A 1 95 ? 1.879 13.474 9.158 1.00 74.12 95 GLY A C 1
ATOM 777 O O . GLY A 1 95 ? 0.912 12.893 9.653 1.00 74.12 95 GLY A O 1
ATOM 778 N N . ARG A 1 96 ? 1.893 13.851 7.877 1.00 71.94 96 ARG A N 1
ATOM 779 C CA . ARG A 1 96 ? 0.766 13.653 6.959 1.00 71.94 96 ARG A CA 1
ATOM 780 C C . ARG A 1 96 ? 0.808 12.254 6.349 1.00 71.94 96 ARG A C 1
ATOM 782 O O . ARG A 1 96 ? 1.833 11.822 5.833 1.00 71.94 96 ARG A O 1
ATOM 789 N N . THR A 1 97 ? -0.329 11.567 6.341 1.00 76.75 97 THR A N 1
ATOM 790 C CA . THR A 1 97 ? -0.505 10.298 5.622 1.00 76.75 97 THR A CA 1
ATOM 791 C C . THR A 1 97 ? -1.020 10.532 4.199 1.00 76.75 97 THR A C 1
ATOM 793 O O . THR A 1 97 ? -1.643 11.555 3.902 1.00 76.75 97 THR A O 1
ATOM 796 N N . SER A 1 98 ? -0.740 9.584 3.298 1.00 71.75 98 SER A N 1
ATOM 797 C CA . SER A 1 98 ? -1.238 9.591 1.919 1.00 71.75 98 SER A CA 1
ATOM 798 C C . SER A 1 98 ? -1.965 8.272 1.589 1.00 71.75 98 SER A C 1
ATOM 800 O O . SER A 1 98 ? -1.346 7.198 1.617 1.00 71.75 98 SER A O 1
ATOM 802 N N . PRO A 1 99 ? -3.272 8.311 1.269 1.00 73.44 99 PRO A N 1
ATOM 803 C CA . PRO A 1 99 ? -4.142 9.491 1.301 1.00 73.44 99 PRO A CA 1
ATOM 804 C C . PRO A 1 99 ? -4.337 10.026 2.736 1.00 73.44 99 PRO A C 1
ATOM 806 O O . PRO A 1 99 ? -4.227 9.250 3.688 1.00 73.44 99 PRO A O 1
ATOM 809 N N . PRO A 1 100 ? -4.607 11.333 2.907 1.00 77.94 100 PRO A N 1
ATOM 810 C CA . PRO A 1 100 ? -4.938 11.882 4.213 1.00 77.94 100 PRO A CA 1
ATOM 811 C C . PRO A 1 100 ? -6.355 11.456 4.614 1.00 77.94 100 PRO A C 1
ATOM 813 O O . PRO A 1 100 ? -7.275 11.514 3.801 1.00 77.94 100 PRO A O 1
ATOM 816 N N . PHE A 1 101 ? -6.531 11.090 5.881 1.00 83.50 101 PHE A N 1
ATOM 817 C CA . PHE A 1 101 ? -7.836 10.837 6.492 1.00 83.50 101 PHE A CA 1
ATOM 818 C C . PHE A 1 101 ? -8.050 11.873 7.603 1.00 83.50 101 PHE A C 1
ATOM 820 O O . PHE A 1 101 ? -7.744 11.569 8.747 1.00 83.50 101 PHE A O 1
ATOM 827 N N . PRO A 1 102 ? -8.438 13.124 7.301 1.00 85.81 102 PRO A N 1
ATOM 828 C CA . PRO A 1 102 ? -8.747 14.117 8.331 1.00 85.81 102 PRO A CA 1
ATOM 829 C C . PRO A 1 102 ? -10.093 13.808 9.005 1.00 85.81 102 PRO A C 1
ATOM 831 O O . PRO A 1 102 ? -10.888 13.053 8.460 1.00 85.81 102 PRO A O 1
ATOM 834 N N . ASP A 1 103 ? -10.348 14.387 10.180 1.00 89.62 103 ASP A N 1
ATOM 835 C CA . ASP A 1 103 ? -11.677 14.431 10.823 1.00 89.62 103 ASP A CA 1
ATOM 836 C C . ASP A 1 103 ? -12.356 13.067 11.079 1.00 89.62 103 ASP A C 1
ATOM 838 O O . ASP A 1 103 ? -13.571 12.962 11.228 1.00 89.62 103 ASP A O 1
ATOM 842 N N . HIS A 1 104 ? -11.568 11.994 11.162 1.00 90.12 104 HIS A N 1
ATOM 843 C CA . HIS A 1 104 ? -12.066 10.647 11.456 1.00 90.12 104 HIS A CA 1
ATOM 844 C C . HIS A 1 104 ? -12.245 10.381 12.964 1.00 90.12 104 HIS A C 1
ATOM 846 O O . HIS A 1 104 ? -12.829 9.358 13.328 1.00 90.12 104 HIS A O 1
ATOM 852 N N . GLU A 1 105 ? -11.733 11.274 13.824 1.00 92.06 105 GLU A N 1
ATOM 853 C CA . GLU A 1 105 ? -11.840 11.262 15.299 1.00 92.06 105 GLU A CA 1
ATOM 854 C C . GLU A 1 105 ? -11.361 9.973 15.991 1.00 92.06 105 GLU A C 1
ATOM 856 O O . GLU A 1 105 ? -11.645 9.738 17.166 1.00 92.06 105 GLU A O 1
ATOM 861 N N . MET A 1 106 ? -10.620 9.113 15.287 1.00 94.00 106 MET A N 1
ATOM 862 C CA . MET A 1 106 ? -10.180 7.853 15.877 1.00 94.00 106 MET A CA 1
ATOM 863 C C . MET A 1 106 ? -8.987 8.044 16.806 1.00 94.00 106 MET A C 1
ATOM 865 O O . MET A 1 106 ? -8.072 8.822 16.541 1.00 94.00 106 MET A O 1
ATOM 869 N N . VAL A 1 107 ? -8.965 7.227 17.854 1.00 94.38 107 VAL A N 1
ATOM 870 C CA . VAL A 1 107 ? -7.887 7.150 18.842 1.00 94.38 107 VAL A CA 1
ATOM 871 C C . VAL A 1 107 ? -7.040 5.908 18.580 1.00 94.38 107 VAL A C 1
ATOM 873 O O . VAL A 1 107 ? -7.559 4.853 18.203 1.00 94.38 107 VAL A O 1
ATOM 876 N N . ALA A 1 108 ? -5.721 6.027 18.757 1.00 95.00 108 ALA A N 1
ATOM 877 C CA . ALA A 1 108 ? -4.788 4.920 18.557 1.00 95.00 108 ALA A CA 1
ATOM 878 C C . ALA A 1 108 ? -5.225 3.661 19.335 1.00 95.00 108 ALA A C 1
ATOM 880 O O . ALA A 1 108 ? -5.633 3.736 20.493 1.00 95.00 108 ALA A O 1
ATOM 881 N N . GLY A 1 109 ? -5.152 2.503 18.679 1.00 96.25 109 GLY A N 1
ATOM 882 C CA . GLY A 1 109 ? -5.596 1.213 19.211 1.00 96.25 109 GLY A CA 1
ATOM 883 C C . GLY A 1 109 ? -7.057 0.855 18.916 1.00 96.25 109 GLY A C 1
ATOM 884 O O . GLY A 1 109 ? -7.440 -0.294 19.130 1.00 96.25 109 GLY A O 1
ATOM 885 N N . GLN A 1 110 ? -7.877 1.772 18.392 1.00 96.44 110 GLN A N 1
ATOM 886 C CA . GLN A 1 110 ? -9.256 1.461 17.998 1.00 96.44 110 GLN A CA 1
ATOM 887 C C . GLN A 1 110 ? -9.324 0.568 16.754 1.00 96.44 110 GLN A C 1
ATOM 889 O O . GLN A 1 110 ? -8.464 0.627 15.873 1.00 96.44 110 GLN A O 1
ATOM 894 N N . ARG A 1 111 ? -10.388 -0.241 16.655 1.00 95.19 111 ARG A N 1
ATOM 895 C CA . ARG A 1 111 ? -10.774 -0.889 15.391 1.00 95.19 111 ARG A CA 1
ATOM 896 C C . ARG A 1 111 ? -11.096 0.172 14.348 1.00 95.19 111 ARG A C 1
ATOM 898 O O . ARG A 1 111 ? -11.602 1.235 14.696 1.00 95.19 111 ARG A O 1
ATOM 905 N N . LEU A 1 112 ? -10.810 -0.136 13.087 1.00 93.88 112 LEU A N 1
ATOM 906 C CA . LEU A 1 112 ? -11.155 0.750 11.982 1.00 93.88 112 LEU A CA 1
ATOM 907 C C . LEU A 1 112 ? -12.670 0.917 11.865 1.00 93.88 112 LEU A C 1
ATOM 909 O O . LEU A 1 112 ? -13.427 -0.036 12.029 1.00 93.88 112 LEU A O 1
ATOM 913 N N . ARG A 1 113 ? -13.084 2.159 11.620 1.00 93.44 113 ARG A N 1
ATOM 914 C CA . ARG A 1 113 ? -14.479 2.559 11.448 1.00 93.44 113 ARG A CA 1
ATOM 915 C C . ARG A 1 113 ? -15.070 1.931 10.188 1.00 93.44 113 ARG A C 1
ATOM 917 O O 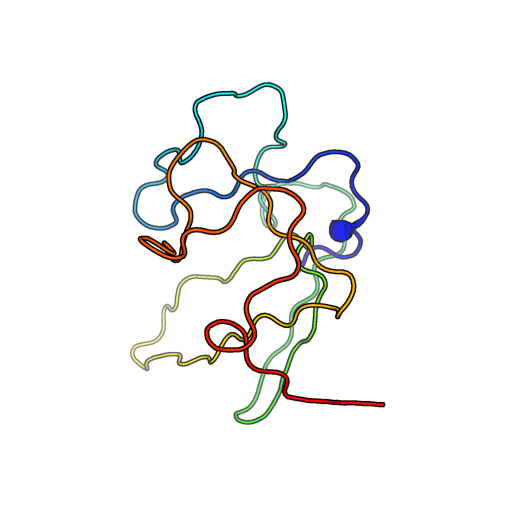. ARG A 1 113 ? -14.547 2.163 9.102 1.00 93.44 113 ARG A O 1
ATOM 924 N N . GLU A 1 114 ? -16.172 1.199 10.312 1.00 92.75 114 GLU A N 1
ATOM 925 C CA . GLU A 1 114 ? -16.803 0.510 9.173 1.00 92.75 114 GLU A CA 1
ATOM 926 C C . GLU A 1 114 ? -17.453 1.472 8.165 1.00 92.75 114 GLU A C 1
ATOM 928 O O . GLU A 1 114 ? -17.564 1.144 6.987 1.00 92.75 114 GLU A O 1
ATOM 933 N N . ASP A 1 115 ? -17.833 2.683 8.585 1.00 92.81 115 ASP A N 1
ATOM 934 C CA . ASP A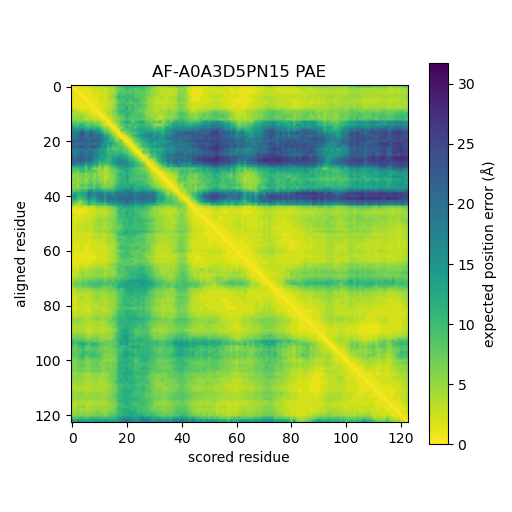 1 115 ? -18.389 3.706 7.690 1.00 92.81 115 ASP A CA 1
ATOM 935 C C . ASP A 1 115 ? -17.326 4.361 6.787 1.00 92.81 115 ASP A C 1
ATOM 937 O O . ASP A 1 115 ? -17.659 4.928 5.749 1.00 92.81 115 ASP A O 1
ATOM 941 N N . TRP A 1 116 ? -16.045 4.242 7.149 1.00 91.88 116 TRP A N 1
ATOM 942 C CA . TRP A 1 116 ? -14.902 4.705 6.348 1.00 91.88 116 TRP A CA 1
ATOM 943 C C . TRP A 1 116 ? -14.162 3.548 5.666 1.00 91.88 116 TRP A C 1
ATOM 945 O O . TRP A 1 116 ? -13.644 3.700 4.560 1.00 91.88 116 TRP A O 1
ATOM 955 N N . PHE A 1 117 ? -14.117 2.391 6.325 1.00 92.69 117 PHE A N 1
ATOM 956 C CA . PHE A 1 117 ? -13.465 1.164 5.877 1.00 92.69 117 PHE A CA 1
ATOM 957 C C . PHE A 1 117 ? -14.517 0.048 5.804 1.00 92.69 117 PHE A C 1
ATOM 959 O O . PHE A 1 117 ? -14.629 -0.750 6.738 1.00 92.69 117 PHE A O 1
ATOM 966 N N . PRO A 1 118 ? -15.322 0.002 4.727 1.00 93.69 118 PRO A N 1
ATOM 967 C CA . PRO A 1 118 ? -16.454 -0.910 4.637 1.00 93.69 118 PRO A CA 1
ATOM 968 C C . PRO A 1 118 ? -16.013 -2.373 4.652 1.00 93.69 118 PRO A C 1
ATOM 970 O O . PRO A 1 118 ? -15.038 -2.764 4.004 1.00 93.69 118 PRO A O 1
ATOM 973 N N . VAL A 1 119 ? -16.787 -3.199 5.356 1.00 94.00 119 VAL A N 1
ATOM 974 C CA . VAL A 1 119 ? -16.601 -4.650 5.377 1.00 94.00 119 VAL A CA 1
ATOM 975 C C . VAL A 1 119 ? -17.101 -5.231 4.058 1.00 94.00 119 VAL A C 1
ATOM 977 O O . VAL A 1 119 ? -18.285 -5.160 3.739 1.00 94.00 119 VAL A O 1
ATOM 980 N N . VAL A 1 120 ? -16.188 -5.816 3.285 1.00 94.31 120 VAL A N 1
ATOM 981 C CA . VAL A 1 120 ? -16.498 -6.425 1.978 1.00 94.31 120 VAL A CA 1
ATOM 982 C C . VAL A 1 120 ? -16.661 -7.944 2.040 1.00 94.31 120 VAL A C 1
ATOM 984 O O . VAL A 1 120 ? -17.123 -8.552 1.078 1.00 94.31 120 VAL A O 1
ATOM 987 N N . TRP A 1 121 ? -16.270 -8.568 3.153 1.00 92.50 121 TRP A N 1
ATOM 988 C CA . TRP A 1 121 ? -16.338 -10.012 3.344 1.00 92.50 121 TRP A CA 1
ATOM 989 C C . TRP A 1 121 ? -16.468 -10.370 4.827 1.00 92.50 121 TRP A C 1
ATOM 991 O O . TRP A 1 121 ? -15.740 -9.837 5.663 1.00 92.50 121 TRP A O 1
ATOM 1001 N N . THR A 1 122 ? -17.365 -11.304 5.136 1.00 88.69 122 THR A N 1
ATOM 1002 C CA . THR A 1 122 ? -17.565 -11.885 6.470 1.00 88.69 122 THR A CA 1
ATOM 1003 C C . THR A 1 122 ? -17.505 -13.403 6.359 1.00 88.69 122 THR A C 1
ATOM 1005 O O . THR A 1 122 ? -18.024 -13.963 5.394 1.00 88.69 122 THR A O 1
ATOM 1008 N N . ARG A 1 123 ? -16.855 -14.057 7.323 1.00 80.06 123 ARG A N 1
ATOM 1009 C CA . ARG A 1 123 ? -16.686 -15.514 7.341 1.00 80.06 123 ARG A CA 1
ATOM 1010 C C . ARG A 1 123 ? -17.932 -16.245 7.833 1.00 80.06 123 ARG A C 1
ATOM 1012 O O . ARG A 1 123 ? -18.628 -15.683 8.704 1.00 80.06 123 ARG A O 1
#

Radius of gyration: 17.1 Å; Cα contacts (8 Å, |Δi|>4): 94; chains: 1; bounding box: 42×31×45 Å

Foldseek 3Di:
DWFPPQLVDPAFAADADPPPRDHQDDDDPRHDYQDDPVPDPPPTDDDDDDDDVPDDDDDDPRIRDDDDDDPDPDDDDDDDDDDDDQPDWDDDDPGADVVGDPPPPDDGGHGDDCVVVPDPDDD

Sequence (123 aa):
RLLAGSHQWEKMVRPVSWSDDSDFYDSDEDWSSVPDPDSDHTNSRILEWAMEPGDLVLFDYRTVHGARGNLNASRRRALSLRWLGDDARYVQRPGRTSPPFPDHEMVAGQRLREDWFPVVWTR

Solvent-accessible surface area (backbone atoms only — not comparable to full-atom values): 8832 Å² total; per-residue (Å²): 72,34,40,60,71,43,56,71,48,91,57,52,65,53,77,66,38,92,87,75,70,48,81,60,69,97,66,76,87,70,47,39,76,74,78,49,89,90,74,54,86,61,95,62,53,75,46,78,77,92,78,59,97,86,65,85,84,88,77,64,90,59,39,50,65,53,76,81,83,81,89,57,96,66,87,88,85,84,88,87,84,87,85,78,63,94,83,47,53,41,72,83,66,87,68,77,57,88,79,70,78,76,95,69,85,75,56,69,69,35,69,68,55,52,94,82,54,67,84,87,78,82,134

pLDDT: mean 82.43, std 15.03, range [42.94, 97.38]